Protein AF-A0A024AHI3-F1 (afdb_monomer_lite)

Foldseek 3Di:
DDPAAEAEDQDPVVQVVVVVQPHPYYDHDDPPDDLVVLLVVLCVSVVHQDLEAEDAAQDLSSQQSRLSSHAQVGEYEYEHNHDPDHDHPVVSCVVSVYHYHYDDDDDPCPVVVVVCVVVVVGDPDD

Organism: NCBI:txid1456968

Secondary structure (DSSP, 8-state):
--S--EEEES-HHHHHHHHHTT-SEEEE--TT--HHHHHHHHHHHHTS--SEEEE-S--HHHHHHHHHHSPTT-EEEE-SPPPS-----HHHHHHTT-EEEE--S-SS-HHHHHHHHHTTSS----

InterPro domains:
  IPR013149 Alcohol dehydrogenase-like, C-terminal [PF00107] (1-118)
  IPR036291 NAD(P)-binding domain superfamily [SSF51735] (1-118)

Radius of gyration: 15.26 Å; chains: 1; bounding box: 34×37×42 Å

Structure (mmCIF, N/CA/C/O backbone):
data_AF-A0A024AHI3-F1
#
_entry.id   AF-A0A024AHI3-F1
#
loop_
_atom_site.group_PDB
_atom_site.id
_atom_site.type_symbol
_atom_site.label_atom_id
_atom_site.label_alt_id
_atom_site.label_comp_id
_atom_site.label_asym_id
_atom_site.label_entity_id
_atom_site.label_seq_id
_atom_site.pdbx_PDB_ins_code
_atom_site.Cartn_x
_atom_site.Cartn_y
_atom_site.Cartn_z
_atom_site.occupancy
_atom_site.B_iso_or_equiv
_atom_site.auth_seq_id
_atom_site.auth_comp_id
_atom_site.auth_asym_id
_atom_site.auth_atom_id
_atom_site.pdbx_PDB_model_num
ATOM 1 N N . GLY A 1 1 ? -7.055 -13.893 -5.673 1.00 77.00 1 GLY A N 1
ATOM 2 C CA . GLY A 1 1 ? -6.937 -12.459 -6.006 1.00 77.00 1 GLY A CA 1
ATOM 3 C C . GLY A 1 1 ? -7.369 -11.630 -4.815 1.00 77.00 1 GLY A C 1
ATOM 4 O O . GLY A 1 1 ? -7.820 -12.214 -3.836 1.00 77.00 1 GLY A O 1
ATOM 5 N N . ALA A 1 2 ? -7.218 -10.309 -4.879 1.00 89.88 2 ALA A N 1
ATOM 6 C CA . ALA A 1 2 ? -7.774 -9.399 -3.876 1.00 89.88 2 ALA A CA 1
ATOM 7 C C . ALA A 1 2 ? -9.294 -9.244 -4.070 1.00 89.88 2 ALA A C 1
ATOM 9 O O . ALA A 1 2 ? -9.780 -9.384 -5.190 1.00 89.88 2 ALA A O 1
ATOM 10 N N . SER A 1 3 ? -10.032 -8.980 -2.989 1.00 94.50 3 SER A N 1
ATOM 11 C CA . SER A 1 3 ? -11.481 -8.721 -3.035 1.00 94.50 3 SER A CA 1
ATOM 12 C C . SER A 1 3 ? -11.824 -7.263 -3.343 1.00 94.50 3 SER A C 1
ATOM 14 O O . SER A 1 3 ? -12.872 -7.008 -3.925 1.00 94.50 3 SER A O 1
ATOM 16 N N . LYS A 1 4 ? -10.964 -6.323 -2.931 1.00 96.88 4 LYS A N 1
ATOM 17 C CA . LYS A 1 4 ? -11.042 -4.891 -3.234 1.00 96.88 4 LYS A CA 1
ATOM 18 C C . LYS A 1 4 ? -9.640 -4.321 -3.420 1.00 96.88 4 LYS A C 1
ATOM 20 O O . LYS A 1 4 ? -8.725 -4.693 -2.684 1.00 96.88 4 LYS A O 1
ATOM 25 N N . ILE A 1 5 ? -9.486 -3.392 -4.355 1.00 98.12 5 ILE A N 1
ATOM 26 C CA . ILE A 1 5 ? -8.225 -2.731 -4.689 1.00 98.12 5 ILE A CA 1
ATOM 27 C C . ILE A 1 5 ? -8.441 -1.217 -4.686 1.00 98.12 5 ILE A C 1
ATOM 29 O O . ILE A 1 5 ? -9.318 -0.700 -5.375 1.00 98.12 5 ILE A O 1
ATOM 33 N N . VAL A 1 6 ? -7.600 -0.499 -3.940 1.00 98.44 6 VAL A N 1
ATOM 34 C CA . VAL A 1 6 ? -7.488 0.962 -4.019 1.00 98.44 6 VAL A CA 1
ATOM 35 C C . VAL A 1 6 ? -6.100 1.334 -4.524 1.00 98.44 6 VAL A C 1
ATOM 37 O O . VAL A 1 6 ? -5.102 0.827 -4.015 1.00 98.44 6 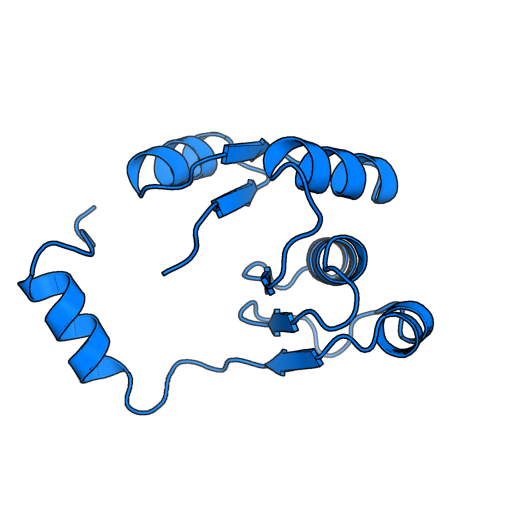VAL A O 1
ATOM 40 N N . ILE A 1 7 ? -6.033 2.214 -5.523 1.00 98.38 7 ILE A N 1
ATOM 41 C CA . ILE A 1 7 ? -4.770 2.739 -6.057 1.00 98.38 7 ILE A CA 1
ATOM 42 C C . ILE A 1 7 ? -4.644 4.221 -5.722 1.00 98.38 7 ILE A C 1
ATOM 44 O O . ILE A 1 7 ? -5.557 5.008 -5.980 1.00 98.38 7 ILE A O 1
ATOM 48 N N . THR A 1 8 ? -3.496 4.598 -5.165 1.00 98.06 8 THR A N 1
ATOM 49 C CA . THR A 1 8 ? -3.131 5.989 -4.884 1.00 98.06 8 THR A CA 1
ATOM 50 C C . THR A 1 8 ? -2.054 6.462 -5.850 1.00 98.06 8 THR A C 1
ATOM 52 O O . THR A 1 8 ? -1.056 5.766 -6.026 1.00 98.06 8 THR A O 1
ATOM 55 N N . ASP A 1 9 ? -2.205 7.649 -6.427 1.00 98.00 9 ASP A N 1
ATOM 56 C CA . ASP A 1 9 ? -1.182 8.286 -7.267 1.00 98.00 9 ASP A CA 1
ATOM 57 C C . ASP A 1 9 ? -1.368 9.813 -7.220 1.00 98.00 9 ASP A C 1
ATOM 59 O O . ASP A 1 9 ? -2.445 10.314 -6.891 1.00 98.00 9 ASP A O 1
ATOM 63 N N . LEU A 1 10 ? -0.314 10.559 -7.541 1.00 97.06 10 LEU A N 1
ATOM 64 C CA . LEU A 1 10 ? -0.367 12.015 -7.688 1.00 97.06 10 LEU A CA 1
ATOM 65 C C . LEU A 1 10 ? -1.075 12.419 -8.991 1.00 97.06 10 LEU A C 1
ATOM 67 O O . LEU A 1 10 ? -1.661 13.500 -9.091 1.00 97.06 10 LEU A O 1
ATOM 71 N N . VAL A 1 11 ? -0.976 11.566 -10.014 1.00 97.25 11 VAL A N 1
ATOM 72 C CA . VAL A 1 11 ? -1.294 11.906 -11.397 1.00 97.25 11 VAL A CA 1
ATOM 73 C C . VAL A 1 11 ? -2.608 11.265 -11.841 1.00 97.25 11 VAL A C 1
ATOM 75 O O . VAL A 1 11 ? -2.708 10.050 -11.995 1.00 97.25 11 VAL A O 1
ATOM 78 N N . ASP A 1 12 ? -3.594 12.106 -12.145 1.00 96.56 12 ASP A N 1
ATOM 79 C CA . ASP A 1 12 ? -4.967 11.690 -12.456 1.00 96.56 12 ASP A CA 1
ATOM 80 C C . ASP A 1 12 ? -5.073 10.692 -13.626 1.00 96.56 12 ASP A C 1
ATOM 82 O O . ASP A 1 12 ? -5.712 9.648 -13.508 1.00 96.56 12 ASP A O 1
ATOM 86 N N . HIS A 1 13 ? -4.344 10.913 -14.728 1.00 97.00 13 HIS A N 1
ATOM 87 C CA . HIS A 1 13 ? -4.403 9.993 -15.874 1.00 97.00 13 HIS A CA 1
ATOM 88 C C . HIS A 1 13 ? -3.919 8.567 -15.541 1.00 97.00 13 HIS A C 1
AT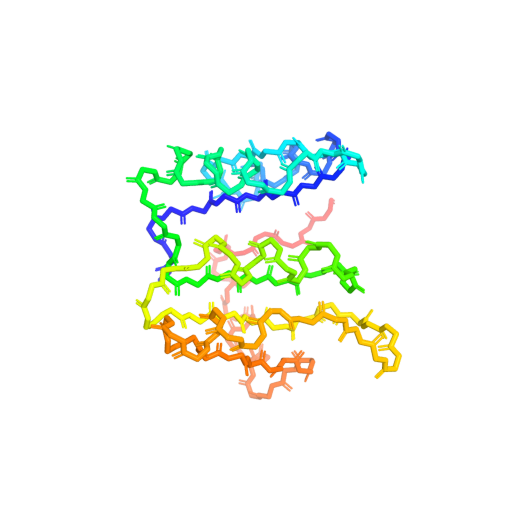OM 90 O O . HIS A 1 13 ? -4.338 7.610 -16.194 1.00 97.00 13 HIS A O 1
ATOM 96 N N . ARG A 1 14 ? -3.043 8.405 -14.536 1.00 97.00 14 ARG A N 1
ATOM 97 C CA . ARG A 1 14 ? -2.595 7.083 -14.070 1.00 97.00 14 ARG A CA 1
ATOM 98 C C . ARG A 1 14 ? -3.681 6.386 -13.262 1.00 97.00 14 ARG A C 1
ATOM 100 O O . ARG A 1 14 ? -3.830 5.174 -13.377 1.00 97.00 14 ARG A O 1
ATOM 107 N N . LEU A 1 15 ? -4.471 7.143 -12.505 1.00 98.06 15 LEU A N 1
ATOM 108 C CA . LEU A 1 15 ? -5.626 6.624 -11.773 1.00 98.06 15 LEU A CA 1
ATOM 109 C C . LEU A 1 15 ? -6.736 6.194 -12.731 1.00 98.06 15 LEU A C 1
ATOM 111 O O . LEU A 1 15 ? -7.297 5.111 -12.582 1.00 98.06 15 LEU A O 1
ATOM 115 N N . GLU A 1 16 ? -6.990 6.970 -13.780 1.00 97.44 16 GLU A N 1
ATOM 116 C CA . GLU A 1 16 ? -7.942 6.568 -14.818 1.00 97.44 16 GLU A CA 1
ATOM 117 C C . GLU A 1 16 ? -7.490 5.298 -15.554 1.00 97.44 16 GLU A C 1
ATOM 119 O O . GLU A 1 16 ? -8.309 4.430 -15.863 1.00 97.44 16 GLU A O 1
ATOM 124 N N . MET A 1 17 ? -6.182 5.121 -15.767 1.00 95.75 17 MET A N 1
ATOM 125 C CA . MET A 1 17 ? -5.643 3.846 -16.248 1.00 95.75 17 MET A CA 1
ATOM 126 C C . MET A 1 17 ? -5.824 2.719 -15.221 1.00 95.75 17 MET A C 1
ATOM 128 O O . MET A 1 17 ? -6.236 1.622 -15.590 1.00 95.75 17 MET A O 1
ATOM 132 N N . ALA A 1 18 ? -5.580 2.974 -13.934 1.00 96.88 18 ALA A N 1
ATOM 133 C CA . ALA A 1 18 ? -5.760 1.983 -12.875 1.00 96.88 18 ALA A CA 1
ATOM 134 C C . ALA A 1 18 ? -7.204 1.457 -12.806 1.00 96.88 18 ALA A C 1
ATOM 136 O O . ALA A 1 18 ? -7.403 0.246 -12.714 1.00 96.88 18 ALA A O 1
ATOM 137 N N . LYS A 1 19 ? -8.212 2.332 -12.943 1.00 96.38 19 LYS A N 1
ATOM 138 C CA . LYS A 1 19 ? -9.623 1.916 -13.056 1.00 96.38 19 LYS A CA 1
ATOM 139 C C . LYS A 1 19 ? -9.857 1.005 -14.257 1.00 96.38 19 LYS A C 1
ATOM 141 O O . LYS A 1 19 ? -10.478 -0.043 -14.118 1.00 96.38 19 LYS A O 1
ATOM 146 N N . LYS A 1 20 ? -9.330 1.369 -15.433 1.00 95.00 20 LYS A N 1
ATOM 147 C CA . LYS A 1 20 ? -9.444 0.543 -16.652 1.00 95.00 20 LYS A CA 1
ATOM 148 C C . LYS A 1 20 ? -8.789 -0.832 -16.494 1.00 95.00 20 LYS A C 1
ATOM 150 O O . LYS A 1 20 ? -9.240 -1.787 -17.118 1.00 95.00 20 LYS A O 1
ATOM 155 N N . LEU A 1 21 ? -7.750 -0.927 -15.665 1.00 94.38 21 LEU A N 1
ATOM 156 C CA . LEU A 1 21 ? -7.045 -2.167 -15.338 1.00 94.38 21 LEU A CA 1
ATOM 157 C C . LEU A 1 21 ? -7.688 -2.970 -14.193 1.00 94.38 21 LEU A C 1
ATOM 159 O O . LEU A 1 21 ? -7.187 -4.043 -13.864 1.00 94.38 21 LEU A O 1
ATOM 163 N N . GLY A 1 22 ? -8.791 -2.490 -13.609 1.00 94.44 22 GLY A N 1
ATOM 164 C CA . GLY A 1 22 ? -9.569 -3.232 -12.614 1.00 94.44 22 GLY A CA 1
ATOM 165 C C . GLY A 1 22 ? -9.354 -2.816 -11.159 1.00 94.44 22 GLY A C 1
ATOM 166 O O . GLY A 1 22 ? -9.705 -3.582 -10.267 1.00 94.44 22 GLY A O 1
ATOM 167 N N . ALA A 1 23 ? -8.795 -1.633 -10.887 1.00 97.19 23 ALA A N 1
ATOM 168 C CA . ALA A 1 23 ? -8.872 -1.060 -9.544 1.00 97.19 23 ALA A CA 1
ATOM 169 C C . ALA A 1 23 ? -10.327 -0.687 -9.208 1.00 97.19 23 ALA A C 1
ATOM 171 O O . ALA A 1 23 ? -10.962 0.046 -9.969 1.00 97.19 23 ALA A O 1
ATOM 172 N N . ASP A 1 24 ? -10.838 -1.142 -8.062 1.00 98.12 24 ASP A N 1
ATOM 173 C CA . ASP A 1 24 ? -12.193 -0.806 -7.599 1.00 98.12 24 ASP A CA 1
ATOM 174 C C . ASP A 1 24 ? -12.307 0.672 -7.211 1.00 98.12 24 ASP A C 1
ATOM 176 O O . ASP A 1 24 ? -13.324 1.324 -7.451 1.00 98.12 24 ASP A O 1
ATOM 180 N N . PHE A 1 25 ? -11.238 1.212 -6.620 1.00 98.19 25 PHE A N 1
ATOM 181 C CA . PHE A 1 25 ? -11.171 2.588 -6.155 1.00 98.19 25 PHE A CA 1
ATOM 182 C C . PHE A 1 25 ? -9.852 3.236 -6.551 1.00 98.19 25 PHE A C 1
ATOM 184 O O . PHE A 1 25 ? -8.795 2.603 -6.605 1.00 98.19 25 PHE A O 1
ATOM 191 N N . THR A 1 26 ? -9.898 4.546 -6.755 1.00 98.25 26 THR A N 1
ATOM 192 C CA . THR A 1 26 ? -8.701 5.363 -6.918 1.00 98.25 26 THR A CA 1
ATOM 193 C C . THR A 1 26 ? -8.768 6.567 -6.007 1.00 98.25 26 THR A C 1
ATOM 195 O O . THR A 1 26 ? -9.838 7.132 -5.784 1.00 98.25 26 THR A O 1
ATOM 198 N N . LEU A 1 27 ? -7.613 6.969 -5.493 1.00 97.81 27 LEU A N 1
ATOM 199 C CA . LEU A 1 27 ? -7.483 8.127 -4.630 1.00 97.81 27 LEU A CA 1
ATOM 200 C C . LEU A 1 27 ? -6.321 8.983 -5.123 1.00 97.81 27 LEU A C 1
ATOM 202 O O . LEU A 1 27 ? -5.164 8.575 -5.045 1.00 97.81 27 LEU A O 1
ATOM 206 N N . GLN A 1 28 ? -6.632 10.178 -5.617 1.00 97.19 28 GLN A N 1
ATOM 207 C CA . GLN A 1 28 ? -5.592 11.152 -5.908 1.00 97.19 28 GLN A CA 1
ATOM 208 C C . GLN A 1 28 ? -5.027 11.692 -4.598 1.00 97.19 28 GLN A C 1
ATOM 210 O O . GLN A 1 28 ? -5.782 12.088 -3.706 1.00 97.19 28 GLN A O 1
ATOM 215 N N . VAL A 1 29 ? -3.702 11.683 -4.493 1.00 96.44 29 VAL A N 1
ATOM 216 C CA . VAL A 1 29 ? -2.969 12.210 -3.339 1.00 96.44 29 VAL A CA 1
ATOM 217 C C . VAL A 1 29 ? -2.122 13.408 -3.762 1.00 96.44 29 VAL A C 1
ATOM 219 O O . VAL A 1 29 ? -1.837 13.600 -4.943 1.00 96.44 29 VAL A O 1
ATOM 222 N N . GLY A 1 30 ? -1.733 14.238 -2.802 1.00 95.25 30 GLY A N 1
ATOM 223 C CA . GLY A 1 30 ? -0.857 15.390 -2.982 1.00 95.25 30 GLY A CA 1
ATOM 224 C C . GLY A 1 30 ? 0.419 15.280 -2.150 1.00 95.25 30 GLY A C 1
ATOM 225 O O . GLY A 1 30 ? 0.463 14.601 -1.128 1.00 95.25 30 GLY A O 1
ATOM 226 N N . LEU A 1 31 ? 1.469 16.000 -2.557 1.00 92.75 31 LEU A N 1
ATOM 227 C CA . LEU A 1 31 ? 2.763 16.008 -1.852 1.00 92.75 31 LE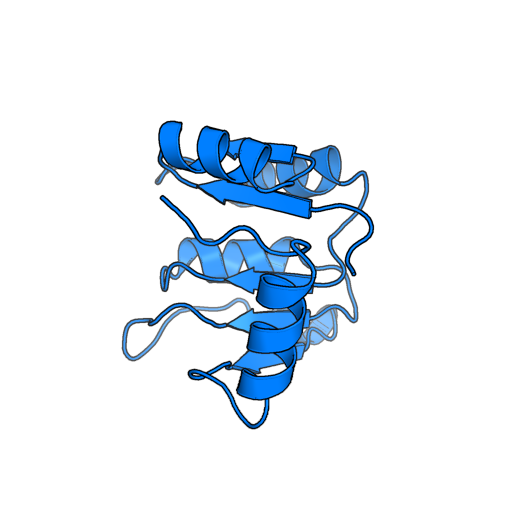U A CA 1
ATOM 228 C C . LEU A 1 31 ? 2.685 16.573 -0.424 1.00 92.75 31 LEU A C 1
ATOM 230 O O . LEU A 1 31 ? 3.524 16.244 0.406 1.00 92.75 31 LEU A O 1
ATOM 234 N N . ASN A 1 32 ? 1.686 17.418 -0.157 1.00 94.06 32 ASN A N 1
ATOM 235 C CA . ASN A 1 32 ? 1.478 18.088 1.128 1.00 94.06 32 ASN A CA 1
ATOM 236 C C . ASN A 1 32 ? 0.209 17.603 1.842 1.00 94.06 32 ASN A C 1
ATOM 238 O O . ASN A 1 32 ? -0.253 18.255 2.778 1.00 94.06 32 ASN A O 1
ATOM 242 N N . ASP A 1 33 ? -0.390 16.505 1.376 1.00 94.75 33 ASP A N 1
ATOM 243 C CA . ASP A 1 33 ? -1.565 15.950 2.036 1.00 94.75 33 ASP A CA 1
ATOM 244 C C . ASP A 1 33 ? -1.207 15.457 3.439 1.00 94.75 33 ASP A C 1
ATOM 246 O O . ASP A 1 33 ? -0.133 14.905 3.691 1.00 94.75 33 ASP A O 1
ATOM 250 N N . ASN A 1 34 ? -2.141 15.644 4.367 1.00 97.06 34 ASN A N 1
ATOM 251 C CA . ASN A 1 34 ? -1.982 15.139 5.717 1.00 97.06 34 ASN A CA 1
ATOM 252 C C . ASN A 1 34 ? -2.058 13.601 5.725 1.00 97.06 34 ASN A C 1
ATOM 254 O O . ASN A 1 34 ? -3.034 13.009 5.264 1.00 97.06 34 ASN A O 1
ATOM 258 N N . GLU A 1 35 ? -1.032 12.969 6.294 1.00 95.81 35 GLU A N 1
ATOM 259 C CA . GLU A 1 35 ? -0.872 11.513 6.351 1.00 95.81 35 GLU A CA 1
ATOM 260 C C . GLU A 1 35 ? -2.059 10.807 7.033 1.00 95.81 35 GLU A C 1
ATOM 262 O O . GLU A 1 35 ? -2.538 9.792 6.533 1.00 95.81 35 GLU A O 1
ATOM 267 N N . GLU A 1 36 ? -2.580 11.345 8.139 1.00 96.88 36 GLU A N 1
ATOM 268 C CA . GLU A 1 36 ? -3.690 10.731 8.882 1.00 96.88 36 GLU A CA 1
ATOM 269 C C . GLU A 1 36 ? -5.011 10.813 8.110 1.00 96.88 36 GLU A C 1
ATOM 271 O O . GLU A 1 36 ? -5.799 9.865 8.110 1.00 96.88 36 GLU A O 1
ATOM 276 N N . GLU A 1 37 ? -5.244 11.919 7.404 1.00 97.88 37 GLU A N 1
ATOM 277 C CA . GLU A 1 37 ? -6.416 12.065 6.539 1.00 97.88 37 GLU A CA 1
ATOM 278 C C . GLU A 1 37 ? -6.346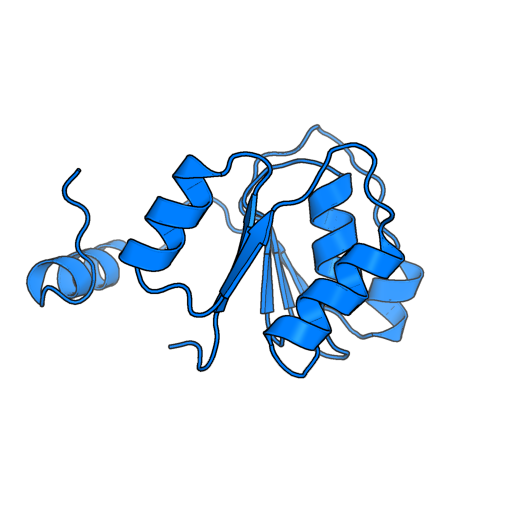 11.139 5.321 1.00 97.88 37 GLU A C 1
ATOM 280 O O . GLU A 1 37 ? -7.362 10.563 4.925 1.00 97.88 37 GLU A O 1
ATOM 285 N N . LEU A 1 38 ? -5.156 10.926 4.749 1.00 98.06 38 LEU A N 1
ATOM 286 C CA . LEU A 1 38 ? -4.971 9.939 3.683 1.00 98.06 38 LEU A CA 1
ATOM 287 C C . LEU A 1 38 ? -5.272 8.516 4.162 1.00 98.06 38 LEU A C 1
ATOM 289 O O . LEU A 1 38 ? -5.984 7.792 3.467 1.00 98.06 38 LEU A O 1
ATOM 293 N N . VAL A 1 39 ? -4.813 8.135 5.359 1.00 98.31 39 VAL A N 1
ATOM 294 C CA . VAL A 1 39 ? -5.134 6.828 5.963 1.00 98.31 39 VAL A CA 1
ATOM 295 C C . VAL A 1 39 ? -6.650 6.642 6.077 1.00 98.31 39 VAL A C 1
ATOM 297 O O . VAL A 1 39 ? -7.184 5.625 5.631 1.00 98.31 39 VAL A O 1
ATOM 300 N N . LYS A 1 40 ? -7.371 7.648 6.591 1.00 98.44 40 LYS A N 1
ATOM 301 C CA . LYS A 1 40 ? -8.841 7.604 6.695 1.00 98.44 40 LYS A CA 1
ATOM 302 C C . LYS A 1 40 ? -9.511 7.462 5.330 1.00 98.44 40 LYS A C 1
ATOM 304 O O . LYS A 1 40 ? -10.462 6.695 5.199 1.00 98.44 40 LYS A O 1
ATOM 309 N N . LYS A 1 41 ? -9.024 8.171 4.305 1.00 98.31 41 LYS A N 1
ATOM 310 C CA . LYS A 1 41 ? -9.548 8.065 2.933 1.00 98.31 41 LYS A CA 1
ATOM 311 C C . LYS A 1 41 ? -9.333 6.667 2.349 1.00 98.31 41 LYS A C 1
ATOM 313 O O . LYS A 1 41 ? -10.266 6.117 1.770 1.00 98.31 41 LYS A O 1
ATOM 318 N N . VAL A 1 42 ? -8.152 6.074 2.545 1.00 98.44 42 VAL A N 1
ATOM 319 C CA . VAL A 1 42 ? -7.850 4.692 2.129 1.00 98.44 42 VAL A CA 1
ATOM 320 C C . VAL A 1 42 ? -8.791 3.702 2.820 1.00 98.44 42 VAL A C 1
ATOM 322 O O . VAL A 1 42 ? -9.412 2.874 2.153 1.00 98.44 42 VAL A O 1
ATOM 325 N N . HIS A 1 43 ? -8.955 3.816 4.141 1.00 98.44 43 HIS A N 1
ATOM 326 C CA . HIS A 1 43 ? -9.851 2.946 4.910 1.00 98.44 43 HIS A CA 1
ATOM 327 C C . HIS A 1 43 ? -11.310 3.106 4.497 1.00 98.44 43 HIS A C 1
ATOM 329 O O . HIS A 1 43 ? -12.014 2.112 4.359 1.00 98.44 43 HIS A O 1
ATOM 335 N N . SER A 1 44 ? -11.757 4.339 4.262 1.00 98.19 44 SER A N 1
ATOM 336 C CA . SER A 1 44 ? -13.117 4.635 3.808 1.00 98.19 44 SER A CA 1
ATOM 337 C C . SER A 1 44 ? -13.399 4.023 2.433 1.00 98.19 44 SER A C 1
ATOM 339 O O . SER A 1 44 ? -14.420 3.363 2.257 1.00 98.19 44 SER A O 1
ATOM 341 N N . ALA A 1 45 ? -12.462 4.150 1.484 1.00 97.25 45 ALA A N 1
ATOM 342 C CA . ALA A 1 45 ? -12.597 3.565 0.150 1.00 97.25 45 ALA A CA 1
ATOM 343 C C . ALA A 1 45 ? -12.718 2.031 0.200 1.00 97.25 45 ALA A C 1
ATOM 345 O O . ALA A 1 45 ? -13.582 1.444 -0.448 1.00 97.25 45 ALA A O 1
ATOM 346 N N . LEU A 1 46 ? -11.893 1.367 1.014 1.00 97.31 46 LEU A N 1
ATOM 347 C CA . LEU A 1 46 ? -11.949 -0.090 1.169 1.00 97.31 46 LEU A CA 1
ATOM 348 C C . LEU A 1 46 ? -13.104 -0.556 2.078 1.00 97.31 46 LEU A C 1
ATOM 350 O O . LEU A 1 46 ? -13.565 -1.698 1.966 1.00 97.31 46 LEU A O 1
ATOM 354 N N . GLY A 1 47 ? -13.604 0.323 2.949 1.00 97.62 47 GLY A N 1
ATOM 355 C CA . GLY A 1 47 ? -14.511 0.017 4.060 1.00 97.62 47 GLY A CA 1
ATOM 356 C C . GLY A 1 47 ? -13.815 -0.614 5.274 1.00 97.62 47 GLY A C 1
ATOM 357 O O . GLY A 1 47 ? -14.483 -0.991 6.232 1.00 97.62 47 GLY A O 1
ATOM 358 N N . GLN A 1 48 ? -12.489 -0.761 5.224 1.00 97.06 48 GLN A N 1
ATOM 359 C CA . GLN A 1 48 ? -11.643 -1.352 6.260 1.00 97.06 48 GLN A CA 1
ATOM 360 C C . GLN A 1 48 ? -10.169 -0.999 6.014 1.00 97.06 48 GLN A C 1
ATOM 362 O O . GLN A 1 48 ? -9.803 -0.520 4.940 1.00 97.06 48 GLN A O 1
ATOM 367 N N . ALA A 1 49 ? -9.304 -1.293 6.982 1.00 98.25 49 ALA A N 1
ATOM 368 C CA . ALA A 1 49 ? -7.863 -1.246 6.760 1.00 98.25 49 ALA A CA 1
ATOM 369 C C . ALA A 1 49 ? -7.409 -2.379 5.807 1.00 98.25 49 ALA A C 1
ATOM 371 O O . ALA A 1 49 ? -7.882 -3.511 5.956 1.00 98.25 49 ALA A O 1
ATOM 372 N N . PRO A 1 50 ? -6.514 -2.111 4.834 1.00 98.38 50 PRO A N 1
ATOM 373 C CA . PRO A 1 50 ? -5.994 -3.124 3.921 1.00 98.38 50 PRO A CA 1
ATOM 374 C C . PRO A 1 50 ? -5.218 -4.228 4.646 1.00 98.38 50 PRO A C 1
ATOM 376 O O . PRO A 1 50 ? -4.428 -3.962 5.554 1.00 98.38 50 PRO A O 1
ATOM 379 N N . ASP A 1 51 ? -5.408 -5.466 4.184 1.00 98.44 51 ASP A N 1
ATOM 380 C CA . ASP A 1 51 ? -4.624 -6.633 4.605 1.00 98.44 51 ASP A CA 1
ATOM 381 C C . ASP A 1 51 ? -3.188 -6.599 4.054 1.00 98.44 51 ASP A C 1
ATOM 383 O O . ASP A 1 51 ? -2.259 -7.092 4.695 1.00 98.44 51 ASP A O 1
ATOM 387 N N . LEU A 1 52 ? -3.025 -6.015 2.863 1.00 98.44 52 LEU A N 1
ATOM 388 C CA . LEU A 1 52 ? -1.767 -5.865 2.141 1.00 98.44 52 LEU A CA 1
ATOM 389 C C . LEU A 1 52 ? -1.706 -4.470 1.516 1.00 98.44 52 LEU A C 1
ATOM 391 O O . LEU A 1 52 ? -2.591 -4.106 0.742 1.00 98.44 52 LEU A O 1
ATOM 395 N N . SER A 1 53 ? -0.634 -3.733 1.793 1.00 98.56 53 SER A N 1
ATOM 396 C CA . SER A 1 53 ? -0.282 -2.513 1.060 1.00 98.56 53 SER A CA 1
ATOM 397 C C . SER A 1 53 ? 0.973 -2.756 0.228 1.00 98.56 53 SER A C 1
ATOM 399 O O . SER A 1 53 ? 1.918 -3.377 0.710 1.00 98.56 53 SER A O 1
ATOM 401 N N . ILE A 1 54 ? 0.999 -2.273 -1.015 1.00 98.50 54 ILE A N 1
ATOM 402 C CA . ILE A 1 54 ? 2.147 -2.426 -1.918 1.00 98.50 54 ILE A CA 1
ATOM 403 C C . ILE A 1 54 ? 2.674 -1.037 -2.265 1.00 98.50 54 ILE A C 1
ATOM 405 O O . ILE A 1 54 ? 1.982 -0.262 -2.924 1.00 98.50 54 ILE A O 1
ATOM 409 N N . ASP A 1 55 ? 3.893 -0.723 -1.830 1.00 97.69 55 ASP A N 1
ATOM 410 C CA . ASP A 1 55 ? 4.568 0.500 -2.246 1.00 97.69 55 ASP A CA 1
ATOM 411 C C . ASP A 1 55 ? 5.335 0.283 -3.548 1.00 97.69 55 ASP A C 1
ATOM 413 O O . ASP A 1 55 ? 6.274 -0.515 -3.614 1.00 97.69 55 ASP A O 1
ATOM 417 N N . CYS A 1 56 ? 4.954 1.045 -4.569 1.00 97.12 56 CYS A N 1
ATOM 418 C CA . CYS A 1 56 ? 5.550 0.996 -5.899 1.00 97.12 56 CYS A CA 1
ATOM 419 C C . CYS A 1 56 ? 6.276 2.296 -6.282 1.00 97.12 56 CYS A C 1
ATOM 421 O O . CYS A 1 56 ? 6.618 2.460 -7.452 1.00 97.12 56 CYS A O 1
ATOM 423 N N . THR A 1 57 ? 6.475 3.239 -5.351 1.00 94.69 57 THR A N 1
ATOM 424 C CA . THR A 1 57 ? 6.977 4.584 -5.690 1.00 94.69 57 THR A CA 1
ATOM 425 C C . THR A 1 57 ? 8.424 4.804 -5.267 1.00 94.69 57 THR A C 1
ATOM 427 O O . THR A 1 57 ? 9.160 5.481 -5.982 1.00 94.69 57 THR A O 1
ATOM 430 N N . GLY A 1 58 ? 8.844 4.225 -4.135 1.00 92.75 58 GLY A N 1
ATOM 431 C CA . GLY A 1 58 ? 10.163 4.496 -3.560 1.00 92.75 58 GLY A CA 1
ATOM 432 C C . GLY A 1 58 ? 10.256 5.807 -2.766 1.00 92.75 58 GLY A C 1
ATOM 433 O O . GLY A 1 58 ? 11.357 6.245 -2.428 1.00 92.75 58 GLY A O 1
ATOM 434 N N . ALA A 1 59 ? 9.127 6.454 -2.455 1.00 95.06 59 ALA A N 1
ATOM 435 C CA . ALA A 1 59 ? 9.079 7.655 -1.625 1.00 95.06 59 ALA A CA 1
ATOM 436 C C . ALA A 1 59 ? 8.831 7.323 -0.143 1.00 95.06 59 ALA A C 1
ATOM 438 O O . ALA A 1 59 ? 7.992 6.491 0.203 1.00 95.06 59 ALA A O 1
ATOM 439 N N . GLU A 1 60 ? 9.519 8.021 0.766 1.00 96.19 60 GLU A N 1
ATOM 440 C CA . GLU A 1 60 ? 9.331 7.836 2.215 1.00 96.19 60 GLU A CA 1
ATOM 441 C C . GLU A 1 60 ? 7.870 8.067 2.641 1.00 96.19 60 GLU A C 1
ATOM 443 O O . GLU A 1 60 ? 7.324 7.292 3.424 1.00 96.19 60 GLU A O 1
ATOM 448 N N . SER A 1 61 ? 7.208 9.089 2.090 1.00 95.62 61 SER A N 1
ATOM 449 C CA . SER A 1 61 ? 5.814 9.414 2.412 1.00 95.62 61 SER A CA 1
ATOM 450 C C . SER A 1 61 ? 4.847 8.279 2.069 1.00 95.62 61 SER A C 1
ATOM 452 O O . SER A 1 61 ? 3.943 7.989 2.852 1.00 95.62 61 SER A O 1
ATOM 454 N N . THR A 1 62 ? 5.046 7.594 0.942 1.00 96.31 62 THR A N 1
ATOM 455 C CA . THR A 1 62 ? 4.169 6.492 0.528 1.00 96.31 62 THR A CA 1
ATOM 456 C C . THR A 1 62 ? 4.454 5.219 1.319 1.00 96.31 62 THR A C 1
ATOM 458 O O . THR A 1 62 ? 3.512 4.530 1.706 1.00 96.31 62 THR A O 1
ATOM 461 N N . ALA A 1 63 ? 5.714 4.969 1.690 1.00 96.56 63 ALA A N 1
ATOM 462 C CA . ALA A 1 63 ? 6.069 3.871 2.590 1.00 96.56 63 ALA A CA 1
ATOM 463 C C . ALA A 1 63 ? 5.415 4.028 3.968 1.00 96.56 63 ALA A C 1
ATOM 465 O O . ALA A 1 63 ? 4.850 3.084 4.524 1.00 96.56 63 ALA A O 1
ATOM 466 N N . ARG A 1 64 ? 5.454 5.247 4.515 1.00 97.44 64 ARG A N 1
ATOM 467 C CA . ARG A 1 64 ? 4.801 5.567 5.784 1.00 97.44 64 ARG A CA 1
ATOM 468 C C . ARG A 1 64 ? 3.285 5.441 5.681 1.00 97.44 64 ARG A C 1
ATOM 470 O O . ARG A 1 64 ? 2.680 4.814 6.548 1.00 97.44 64 ARG A O 1
ATOM 477 N N . LEU A 1 65 ? 2.680 5.961 4.610 1.00 97.81 65 LEU A N 1
ATOM 478 C CA . LEU A 1 65 ? 1.248 5.806 4.352 1.00 97.81 65 LEU A CA 1
ATOM 479 C C . LEU A 1 65 ? 0.847 4.327 4.263 1.00 97.81 65 LEU A C 1
ATOM 481 O O . LEU A 1 65 ? -0.168 3.946 4.846 1.00 97.81 65 LEU A O 1
ATOM 485 N N . ALA A 1 66 ? 1.647 3.489 3.597 1.00 98.19 66 ALA A N 1
ATOM 486 C CA . ALA A 1 66 ? 1.416 2.050 3.504 1.00 98.19 66 ALA A CA 1
ATOM 487 C C . ALA A 1 66 ? 1.438 1.385 4.889 1.00 98.19 66 ALA A C 1
ATOM 489 O O . ALA A 1 66 ? 0.504 0.662 5.234 1.00 98.19 66 ALA A O 1
ATOM 490 N N . VAL A 1 67 ? 2.443 1.678 5.720 1.00 98.38 67 VAL A N 1
ATOM 491 C CA . VAL A 1 67 ? 2.523 1.169 7.102 1.00 98.38 67 VAL A CA 1
ATOM 492 C C . VAL A 1 67 ? 1.317 1.606 7.929 1.00 98.38 67 VAL A C 1
ATOM 494 O O . VAL A 1 67 ? 0.668 0.777 8.563 1.00 98.38 67 VAL A O 1
ATOM 497 N N . LYS A 1 68 ? 0.975 2.895 7.894 1.00 98.12 68 LYS A N 1
ATOM 498 C CA . LYS A 1 68 ? -0.119 3.430 8.708 1.00 98.12 68 LYS A CA 1
ATOM 499 C C . LYS A 1 68 ? -1.493 2.944 8.276 1.00 98.12 68 LYS A C 1
ATOM 501 O O . LYS A 1 68 ? -2.361 2.713 9.120 1.00 98.12 68 LYS A O 1
ATOM 506 N N . SER A 1 69 ? -1.684 2.775 6.971 1.00 98.19 69 SER A N 1
ATOM 507 C CA . SER A 1 69 ? -2.939 2.284 6.411 1.00 98.19 69 SER A CA 1
ATOM 508 C C . SER A 1 69 ? -3.124 0.795 6.672 1.00 98.19 69 SER A C 1
ATOM 510 O O . SER A 1 69 ? -4.250 0.364 6.884 1.00 98.19 69 SER A O 1
ATOM 512 N N . THR A 1 70 ? -2.052 0.006 6.699 1.00 98.69 70 THR A N 1
ATOM 513 C CA . THR A 1 70 ? -2.144 -1.449 6.870 1.00 98.69 70 THR A CA 1
ATOM 514 C C . THR A 1 70 ? -2.714 -1.826 8.237 1.00 98.69 70 THR A C 1
ATOM 516 O O . THR A 1 70 ? -2.412 -1.208 9.265 1.00 98.69 70 THR A O 1
ATOM 519 N N . LYS A 1 71 ? -3.587 -2.838 8.237 1.00 98.50 71 LYS A N 1
ATOM 520 C CA . LYS A 1 71 ? -4.199 -3.379 9.455 1.00 98.50 71 LYS A CA 1
ATOM 521 C C . LYS A 1 71 ? -3.158 -4.036 10.375 1.00 98.50 71 LYS A C 1
ATOM 523 O O . LYS A 1 71 ? -2.069 -4.399 9.932 1.00 98.50 71 LYS A O 1
ATOM 528 N N . SER A 1 72 ? -3.535 -4.295 11.626 1.00 98.62 72 SER A N 1
ATOM 529 C CA . SER A 1 72 ? -2.740 -5.163 12.504 1.00 98.62 72 SER A CA 1
ATOM 530 C C . SER A 1 72 ? -2.662 -6.600 11.966 1.00 98.62 72 SER A C 1
ATOM 532 O O . SER A 1 72 ? -3.667 -7.146 11.503 1.00 98.62 72 SER A O 1
ATOM 534 N N . GLY A 1 73 ? -1.471 -7.197 12.002 1.00 98.62 73 GLY A N 1
ATOM 535 C CA . GLY A 1 73 ? -1.131 -8.483 11.392 1.00 98.62 73 GLY A CA 1
ATOM 536 C C . GLY A 1 73 ? -1.100 -8.450 9.860 1.00 98.62 73 GLY A C 1
ATOM 537 O O . GLY A 1 73 ? -1.172 -9.498 9.220 1.00 98.62 73 GLY A O 1
ATOM 538 N N . GLY A 1 74 ? -1.111 -7.258 9.254 1.00 98.69 74 GLY A N 1
ATOM 539 C CA . GLY A 1 74 ? -1.069 -7.081 7.806 1.00 98.69 74 GLY A CA 1
ATOM 540 C C . GLY A 1 74 ? 0.351 -7.077 7.240 1.00 98.69 74 GLY A C 1
ATOM 541 O O . GLY A 1 74 ? 1.345 -7.172 7.958 1.00 98.69 74 GLY A O 1
ATOM 542 N N . VAL A 1 75 ? 0.441 -6.941 5.919 1.00 98.81 75 VAL A N 1
ATOM 543 C CA . VAL A 1 75 ? 1.714 -6.949 5.189 1.00 98.81 75 VAL A CA 1
ATOM 544 C C . VAL A 1 75 ? 1.905 -5.630 4.448 1.00 98.81 75 VAL A C 1
ATOM 546 O O . VAL A 1 75 ? 0.988 -5.127 3.800 1.00 98.81 75 VAL A O 1
ATOM 549 N N . VAL A 1 76 ? 3.123 -5.098 4.477 1.00 98.69 76 VAL A N 1
ATOM 550 C CA . VAL A 1 76 ? 3.568 -4.046 3.562 1.00 98.69 76 VAL A CA 1
ATOM 551 C C . VAL A 1 76 ? 4.632 -4.629 2.641 1.00 98.69 76 VAL A C 1
ATOM 553 O O . VAL A 1 76 ? 5.708 -5.024 3.088 1.00 98.69 76 VAL A O 1
ATOM 556 N N . ALA A 1 77 ? 4.334 -4.688 1.346 1.00 98.31 77 ALA A N 1
ATOM 557 C CA . ALA A 1 77 ? 5.279 -5.093 0.318 1.00 98.31 77 ALA A CA 1
ATOM 558 C C . ALA A 1 77 ? 5.972 -3.864 -0.280 1.00 98.31 77 ALA A C 1
ATOM 560 O O . ALA A 1 77 ? 5.322 -2.921 -0.724 1.00 98.31 77 ALA A O 1
ATOM 561 N N . VAL A 1 78 ? 7.298 -3.898 -0.313 1.00 97.44 78 VAL A N 1
ATOM 562 C CA . VAL A 1 78 ? 8.157 -2.826 -0.810 1.00 97.44 78 VAL A CA 1
ATOM 563 C C . VAL A 1 78 ? 8.695 -3.241 -2.177 1.00 97.44 78 VAL A C 1
ATOM 565 O O . VAL A 1 78 ? 9.523 -4.150 -2.269 1.00 97.44 78 VAL A O 1
ATOM 568 N N . VAL A 1 79 ? 8.188 -2.604 -3.234 1.00 97.81 79 VAL A N 1
ATOM 569 C CA . VAL A 1 79 ? 8.546 -2.867 -4.643 1.00 97.81 79 VAL A CA 1
ATOM 570 C C . VAL A 1 79 ? 9.283 -1.671 -5.256 1.00 97.81 79 VAL A C 1
ATOM 572 O O . VAL A 1 79 ? 10.163 -1.849 -6.099 1.00 97.81 79 VAL A O 1
ATOM 575 N N . GLY A 1 80 ? 8.932 -0.451 -4.836 1.00 95.44 80 GLY A N 1
ATOM 576 C CA . GLY A 1 80 ? 9.605 0.779 -5.244 1.00 95.44 80 GLY A CA 1
ATOM 577 C C . GLY A 1 80 ? 11.080 0.812 -4.832 1.00 95.44 80 GLY A C 1
ATOM 578 O O . GLY A 1 80 ? 11.482 0.207 -3.838 1.00 95.44 80 GLY A O 1
ATOM 579 N N . MET A 1 81 ? 11.897 1.536 -5.598 1.00 95.69 81 MET A N 1
ATOM 580 C CA . MET A 1 81 ? 13.315 1.722 -5.290 1.00 95.69 81 MET A CA 1
ATOM 581 C C . MET A 1 81 ? 13.509 3.006 -4.484 1.00 95.69 81 MET A C 1
ATOM 583 O O . MET A 1 81 ? 13.248 4.095 -4.988 1.00 95.69 81 MET A O 1
ATOM 587 N N . TYR A 1 82 ? 13.975 2.868 -3.248 1.00 93.44 82 TYR A N 1
ATOM 588 C CA . TYR A 1 82 ? 14.181 3.980 -2.322 1.00 93.44 82 TYR A CA 1
ATOM 589 C C . TYR A 1 82 ? 15.600 4.543 -2.408 1.00 93.44 82 TYR A C 1
ATOM 591 O O . TYR A 1 82 ? 16.506 3.938 -2.985 1.00 93.44 82 TYR A O 1
ATOM 599 N N . ASN A 1 83 ? 15.805 5.687 -1.754 1.00 92.81 83 ASN A N 1
ATOM 600 C CA . ASN A 1 83 ? 17.141 6.100 -1.331 1.00 92.81 83 ASN A CA 1
ATOM 601 C C . ASN A 1 83 ? 17.747 5.062 -0.369 1.00 92.81 83 ASN A C 1
ATOM 603 O O . ASN A 1 83 ? 17.042 4.198 0.150 1.00 92.81 83 ASN A O 1
ATOM 607 N N . ALA A 1 84 ? 19.052 5.176 -0.101 1.00 92.44 84 ALA A N 1
ATOM 608 C CA . ALA A 1 84 ? 19.774 4.237 0.764 1.00 92.44 84 ALA A CA 1
ATOM 609 C C . ALA A 1 84 ? 19.111 4.037 2.140 1.00 92.44 84 ALA A C 1
ATOM 611 O O . ALA A 1 84 ? 19.128 2.929 2.669 1.00 92.44 84 ALA A O 1
ATOM 612 N N . GLU A 1 85 ? 18.500 5.090 2.691 1.00 92.12 85 GLU A N 1
ATOM 613 C CA . GLU A 1 85 ? 17.770 5.050 3.955 1.00 92.12 85 GLU A CA 1
ATOM 614 C C . GLU A 1 85 ? 16.489 5.893 3.879 1.00 92.12 85 GLU A C 1
ATOM 616 O O . GLU A 1 85 ? 16.438 6.910 3.181 1.00 92.12 85 GLU A O 1
ATOM 621 N N . VAL A 1 86 ? 15.466 5.474 4.633 1.00 94.88 86 VAL A N 1
ATOM 622 C CA . VAL A 1 86 ? 14.201 6.195 4.847 1.00 94.88 86 VAL A CA 1
ATOM 623 C C . VAL A 1 86 ? 13.719 6.034 6.288 1.00 94.88 86 VAL A C 1
ATOM 625 O O . VAL A 1 86 ? 14.029 5.047 6.958 1.00 94.88 86 VAL A O 1
ATOM 628 N N . LYS A 1 87 ? 12.927 6.989 6.777 1.00 95.88 87 LYS A N 1
ATOM 629 C CA . LYS A 1 87 ? 12.355 6.984 8.128 1.00 95.88 87 LYS A CA 1
ATOM 630 C C . LYS A 1 87 ? 10.983 6.313 8.159 1.00 95.88 87 LYS A C 1
ATOM 632 O O . LYS A 1 87 ? 9.981 6.873 7.713 1.00 95.88 87 LYS A O 1
ATOM 637 N N . LEU A 1 88 ? 10.918 5.148 8.799 1.00 96.50 88 LEU A N 1
ATOM 638 C CA . LEU A 1 88 ? 9.674 4.410 9.034 1.00 96.50 88 LEU A CA 1
ATOM 639 C C . LEU A 1 88 ? 9.264 4.415 10.516 1.00 96.50 88 LEU A C 1
ATOM 641 O O . LEU A 1 88 ? 10.129 4.403 11.396 1.00 96.50 88 LEU A O 1
ATOM 645 N N . PRO A 1 89 ? 7.953 4.415 10.827 1.00 96.88 89 PRO A N 1
ATOM 646 C CA . PRO A 1 89 ? 7.460 4.380 12.200 1.00 96.88 89 PRO A CA 1
ATOM 647 C C . PRO A 1 89 ? 7.545 2.955 12.778 1.00 96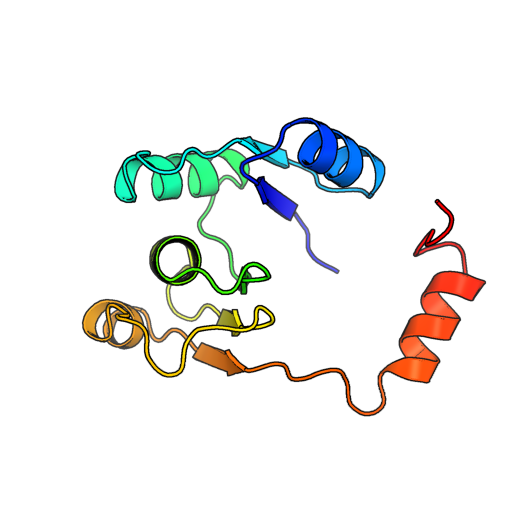.88 89 PRO A C 1
ATOM 649 O O . PRO A 1 89 ? 6.553 2.234 12.840 1.00 96.88 89 PRO A O 1
ATOM 652 N N . LEU A 1 90 ? 8.738 2.545 13.224 1.00 97.94 90 LEU A N 1
ATOM 653 C CA . LEU A 1 90 ? 8.984 1.188 13.739 1.00 97.94 90 LEU A CA 1
ATOM 654 C C . LEU A 1 90 ? 8.086 0.803 14.921 1.00 97.94 9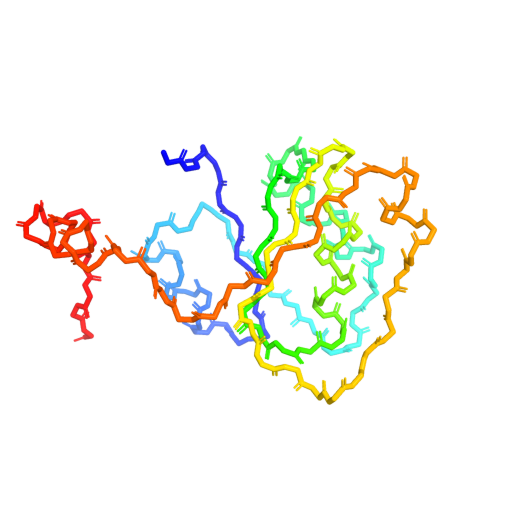0 LEU A C 1
ATOM 656 O O . LEU A 1 90 ? 7.674 -0.347 15.006 1.00 97.94 90 LEU A O 1
ATOM 660 N N . THR A 1 91 ? 7.737 1.745 15.803 1.00 98.12 91 THR A N 1
ATOM 661 C CA . THR A 1 91 ? 6.800 1.477 16.906 1.00 98.12 91 THR A CA 1
ATOM 662 C C . THR A 1 91 ? 5.442 1.019 16.389 1.00 98.12 91 THR A C 1
ATOM 664 O O . THR A 1 91 ? 4.858 0.113 16.962 1.00 98.12 91 THR A O 1
ATOM 667 N N . GLU A 1 92 ? 4.946 1.613 15.304 1.00 97.69 92 GLU A N 1
ATOM 668 C CA . GLU A 1 92 ? 3.658 1.243 14.718 1.00 97.69 92 GLU A CA 1
ATOM 669 C C . GLU A 1 92 ? 3.735 -0.098 13.987 1.00 97.69 92 GLU A C 1
ATOM 671 O O . GLU A 1 92 ? 2.825 -0.909 14.111 1.00 97.69 92 GLU A O 1
ATOM 676 N N . ILE A 1 93 ? 4.847 -0.363 13.295 1.00 98.56 93 ILE A N 1
ATOM 677 C CA . ILE A 1 93 ? 5.123 -1.675 12.688 1.00 98.56 93 ILE A CA 1
ATOM 678 C C . ILE A 1 93 ? 5.126 -2.762 13.767 1.00 98.56 93 ILE A C 1
ATOM 680 O O . ILE A 1 93 ? 4.487 -3.795 13.597 1.00 98.56 93 ILE A O 1
ATOM 684 N N . LEU A 1 94 ? 5.800 -2.505 14.890 1.00 98.62 94 LEU A N 1
ATOM 685 C CA . LEU A 1 94 ? 5.888 -3.423 16.020 1.00 98.62 94 LEU A CA 1
ATOM 686 C C . LEU A 1 94 ? 4.522 -3.654 16.675 1.00 98.62 94 LEU A C 1
ATOM 688 O O . LEU A 1 94 ? 4.117 -4.797 16.846 1.00 98.62 94 LEU A O 1
ATOM 692 N N . THR A 1 95 ? 3.802 -2.592 17.046 1.00 98.44 95 THR A N 1
ATOM 693 C CA . THR A 1 95 ? 2.533 -2.721 17.788 1.00 98.44 95 THR A CA 1
ATOM 694 C C . THR A 1 95 ? 1.397 -3.275 16.941 1.00 98.44 95 THR A C 1
ATOM 696 O O . THR A 1 95 ? 0.471 -3.874 17.484 1.00 98.44 95 THR A O 1
ATOM 699 N N . LYS A 1 96 ? 1.455 -3.081 15.621 1.00 98.50 96 LYS A N 1
ATOM 700 C CA . LYS A 1 96 ? 0.527 -3.692 14.672 1.00 98.50 96 LYS A CA 1
ATOM 701 C C . LYS A 1 96 ? 1.004 -5.051 14.169 1.00 98.50 96 LYS A C 1
ATOM 703 O O . LYS A 1 96 ? 0.267 -5.644 13.399 1.00 98.50 96 LYS A O 1
ATOM 708 N N . GLU A 1 97 ? 2.180 -5.543 14.558 1.00 98.56 97 GLU A N 1
ATOM 709 C CA . GLU A 1 97 ? 2.759 -6.790 14.030 1.00 98.56 97 GLU A CA 1
ATOM 710 C C . GLU A 1 97 ? 2.740 -6.836 12.487 1.00 98.56 97 GLU A C 1
ATOM 712 O O . GLU A 1 97 ? 2.279 -7.797 11.874 1.00 98.56 97 GLU A O 1
ATOM 717 N N . ILE A 1 98 ? 3.172 -5.743 11.849 1.00 98.75 98 ILE A N 1
ATOM 718 C CA . ILE A 1 98 ? 3.203 -5.637 10.386 1.00 98.75 98 ILE A CA 1
ATOM 719 C C . ILE A 1 98 ? 4.447 -6.332 9.837 1.00 98.75 98 ILE A C 1
ATOM 721 O O . ILE A 1 98 ? 5.576 -6.003 10.205 1.00 98.75 98 ILE A O 1
ATOM 725 N N . ASP A 1 99 ? 4.241 -7.201 8.852 1.00 98.75 99 ASP A N 1
ATOM 726 C CA . ASP A 1 99 ? 5.324 -7.764 8.054 1.00 98.75 99 ASP A CA 1
ATOM 727 C C . ASP A 1 99 ? 5.759 -6.776 6.968 1.00 98.75 99 ASP A C 1
ATOM 729 O O . ASP A 1 99 ? 5.024 -6.524 6.009 1.00 98.75 99 ASP A O 1
ATOM 733 N N . LEU A 1 100 ? 6.986 -6.265 7.064 1.00 97.81 100 LEU A N 1
ATOM 734 C CA . LEU A 1 100 ? 7.601 -5.459 6.010 1.00 97.81 100 LEU A CA 1
ATOM 735 C C . LEU A 1 100 ? 8.444 -6.353 5.090 1.00 97.81 100 LEU A C 1
ATOM 737 O O . LEU A 1 100 ? 9.458 -6.908 5.512 1.00 97.81 100 LEU A O 1
ATOM 741 N N . ARG A 1 101 ? 8.032 -6.507 3.826 1.00 98.25 101 ARG A N 1
ATOM 742 C CA . ARG A 1 101 ? 8.621 -7.475 2.886 1.00 98.25 101 ARG A CA 1
ATOM 743 C C . ARG A 1 101 ? 9.167 -6.787 1.639 1.00 98.25 101 ARG A C 1
ATOM 745 O O . ARG A 1 101 ? 8.416 -6.162 0.898 1.00 98.25 101 ARG A O 1
ATOM 752 N N . GLY A 1 102 ? 10.460 -6.946 1.371 1.00 97.12 102 GLY A N 1
ATOM 753 C CA . GLY A 1 102 ? 11.068 -6.503 0.114 1.00 97.12 102 GLY A CA 1
ATOM 754 C C . GLY A 1 102 ? 10.735 -7.444 -1.044 1.00 97.12 102 GLY A C 1
ATOM 755 O O . GLY A 1 102 ? 10.776 -8.663 -0.885 1.00 97.12 102 GLY A O 1
ATOM 756 N N . CYS A 1 103 ? 10.448 -6.884 -2.217 1.00 95.75 103 CYS A N 1
ATOM 757 C CA . CYS A 1 103 ? 10.266 -7.632 -3.456 1.00 95.75 103 CYS A CA 1
ATOM 758 C C . CYS A 1 103 ? 11.201 -7.074 -4.530 1.00 95.75 103 CYS A C 1
ATOM 760 O O . CYS A 1 103 ? 10.997 -5.976 -5.044 1.00 95.75 103 CYS A O 1
ATOM 762 N N . PHE A 1 104 ? 12.241 -7.834 -4.875 1.00 95.56 104 PHE A N 1
ATOM 763 C CA . PHE A 1 104 ? 13.172 -7.450 -5.928 1.00 95.56 104 PHE A CA 1
ATOM 764 C C . PHE A 1 104 ? 12.963 -8.320 -7.162 1.00 95.56 104 PHE A C 1
ATOM 766 O O . PHE A 1 104 ? 13.362 -9.484 -7.194 1.00 95.56 104 PHE A O 1
ATOM 773 N N . ARG A 1 105 ? 12.378 -7.716 -8.200 1.00 94.19 105 ARG A N 1
ATOM 774 C CA . ARG A 1 105 ? 12.066 -8.362 -9.481 1.00 94.19 105 ARG A CA 1
ATOM 775 C C . ARG A 1 105 ? 11.052 -9.497 -9.309 1.00 94.19 105 ARG A C 1
ATOM 777 O O . ARG A 1 105 ? 9.871 -9.212 -9.167 1.00 94.19 105 ARG A O 1
ATOM 784 N N . TYR A 1 106 ? 11.493 -10.746 -9.401 1.00 93.94 106 TYR A N 1
ATOM 785 C CA . TYR A 1 106 ? 10.651 -11.941 -9.432 1.00 93.94 106 TYR A CA 1
ATOM 786 C C . TYR A 1 106 ? 11.509 -13.193 -9.227 1.00 93.94 106 TYR A C 1
ATOM 788 O O . TYR A 1 106 ? 12.710 -13.183 -9.514 1.00 93.94 106 TYR A O 1
ATOM 796 N N . CYS A 1 107 ? 10.896 -14.290 -8.785 1.00 95.06 107 CYS A N 1
ATOM 797 C CA . CYS A 1 107 ? 11.549 -15.596 -8.693 1.00 95.06 107 CYS A CA 1
ATOM 798 C C . CYS A 1 107 ? 10.527 -16.694 -8.997 1.00 95.06 107 CYS A C 1
ATOM 800 O O . CYS A 1 107 ? 9.584 -16.888 -8.244 1.00 95.06 107 CYS A O 1
ATOM 802 N N . ASN A 1 108 ? 10.723 -17.427 -10.097 1.00 95.31 108 ASN A N 1
ATOM 803 C CA . ASN A 1 108 ? 9.806 -18.476 -10.574 1.00 95.31 108 ASN A CA 1
ATOM 804 C C . ASN A 1 108 ? 8.392 -17.995 -10.982 1.00 95.31 108 ASN A C 1
ATOM 806 O O . ASN A 1 108 ? 7.518 -18.820 -11.229 1.00 95.31 108 ASN A O 1
ATOM 810 N N . ASP A 1 109 ? 8.176 -16.686 -11.149 1.00 95.81 109 ASP A N 1
ATOM 811 C CA . ASP A 1 109 ? 6.854 -16.123 -11.480 1.00 95.81 109 ASP A CA 1
ATOM 812 C C . ASP A 1 109 ? 6.565 -16.030 -12.987 1.00 95.81 109 ASP A C 1
ATOM 814 O O . ASP A 1 109 ? 5.425 -15.804 -13.394 1.00 95.81 109 ASP A O 1
ATOM 818 N N . TYR A 1 110 ? 7.581 -16.202 -13.841 1.00 95.62 110 TYR A N 1
ATOM 819 C CA . TYR A 1 110 ? 7.469 -15.927 -15.279 1.00 95.62 110 TYR A CA 1
ATOM 820 C C . TYR A 1 110 ? 6.416 -16.802 -15.976 1.00 95.62 110 TYR A C 1
ATOM 822 O O . TYR A 1 110 ? 5.636 -16.307 -16.787 1.00 95.62 110 TYR A O 1
ATOM 830 N N . LEU A 1 111 ? 6.352 -18.094 -15.633 1.00 96.56 111 LEU A N 1
ATOM 831 C CA . LEU A 1 111 ? 5.353 -19.013 -16.190 1.00 96.56 111 LEU A CA 1
ATOM 832 C C . LEU A 1 111 ? 3.932 -18.636 -15.753 1.00 96.56 111 LEU A C 1
ATOM 834 O O . LEU A 1 111 ? 3.014 -18.659 -16.570 1.00 96.56 111 LEU A O 1
ATOM 838 N N . SER A 1 112 ? 3.762 -18.228 -14.494 1.00 95.69 112 SER A N 1
ATOM 839 C CA . SER A 1 112 ? 2.482 -17.746 -13.968 1.00 95.69 112 SER A CA 1
ATOM 840 C C . SER A 1 112 ? 2.045 -16.458 -14.668 1.00 95.69 112 SER A C 1
ATOM 842 O O . SER A 1 112 ? 0.896 -16.346 -15.090 1.00 95.69 112 SER A O 1
ATOM 844 N N . ALA A 1 113 ? 2.963 -15.508 -14.864 1.00 95.69 113 ALA A N 1
ATOM 845 C CA . ALA A 1 113 ? 2.691 -14.273 -15.596 1.00 95.69 113 ALA A CA 1
ATOM 846 C C . ALA A 1 113 ? 2.304 -14.547 -17.059 1.00 95.69 113 ALA A C 1
ATOM 848 O O . ALA A 1 113 ? 1.327 -13.986 -17.555 1.00 95.69 113 ALA A O 1
ATOM 849 N N . LEU A 1 114 ? 3.016 -15.457 -17.735 1.00 96.69 114 LEU A N 1
ATOM 850 C CA . LEU A 1 114 ? 2.689 -15.865 -19.101 1.00 96.69 114 LEU A CA 1
ATOM 851 C C . LEU A 1 114 ? 1.295 -16.498 -19.182 1.00 96.69 114 LEU A C 1
ATOM 853 O O . LEU A 1 114 ? 0.542 -16.184 -20.101 1.00 96.69 114 LEU A O 1
ATOM 857 N N . ALA A 1 115 ? 0.930 -17.341 -18.211 1.00 97.06 115 ALA A N 1
ATOM 858 C CA . ALA A 1 115 ? -0.396 -17.947 -18.146 1.00 97.06 115 ALA A CA 1
ATOM 859 C C . ALA A 1 115 ? -1.507 -16.894 -17.992 1.00 97.06 115 ALA A C 1
ATOM 861 O O . ALA A 1 115 ? -2.523 -16.993 -18.677 1.00 97.06 115 ALA A O 1
ATOM 862 N N . LEU A 1 116 ? -1.296 -15.862 -17.164 1.00 96.00 116 LEU A N 1
ATOM 863 C CA . LEU A 1 116 ? -2.253 -14.761 -16.977 1.00 96.00 116 LEU A CA 1
ATOM 864 C C . LEU A 1 116 ? -2.461 -13.928 -18.247 1.00 96.00 116 LEU A C 1
ATOM 866 O O . LEU A 1 116 ? -3.578 -13.489 -18.526 1.00 96.00 116 LEU A O 1
ATOM 870 N N . VAL A 1 117 ? -1.396 -13.699 -19.018 1.00 96.62 117 VAL A N 1
ATOM 871 C CA . VAL A 1 117 ? -1.494 -13.006 -20.310 1.00 96.62 117 VAL A CA 1
ATOM 872 C C . VAL A 1 117 ? -2.170 -13.903 -21.349 1.00 96.62 117 VAL A C 1
ATOM 874 O O . VAL A 1 117 ? -3.058 -13.448 -22.068 1.00 96.62 117 VAL A O 1
ATOM 877 N N . ALA A 1 118 ? -1.796 -15.185 -21.411 1.00 96.88 118 ALA A N 1
ATOM 878 C CA . ALA A 1 118 ? -2.352 -16.145 -22.362 1.00 96.88 118 ALA A CA 1
ATOM 879 C C . ALA A 1 118 ? -3.855 -16.395 -22.149 1.00 96.88 118 ALA A C 1
ATOM 881 O O . ALA A 1 118 ? -4.586 -16.560 -23.124 1.00 96.88 118 ALA A O 1
ATOM 882 N N . SER A 1 119 ? -4.333 -16.380 -20.900 1.00 96.75 119 SER A N 1
ATOM 883 C CA . SER A 1 119 ? -5.761 -16.501 -20.573 1.00 96.75 119 SER A CA 1
ATOM 884 C C . SER A 1 119 ? -6.562 -15.217 -20.815 1.00 96.75 119 SER A C 1
ATOM 886 O O . SER A 1 119 ? -7.783 -15.230 -20.674 1.00 96.75 119 SER A O 1
ATOM 888 N N . GLY A 1 120 ? -5.901 -14.097 -21.129 1.00 93.44 120 GLY A N 1
ATOM 889 C CA . GLY A 1 120 ? -6.531 -12.778 -21.225 1.00 93.44 120 GLY A CA 1
ATOM 890 C C . GLY A 1 120 ? -6.911 -12.165 -19.872 1.00 93.44 120 GLY A C 1
ATOM 891 O O . GLY A 1 120 ? -7.519 -11.099 -19.846 1.00 93.44 120 GLY A O 1
ATOM 892 N N . THR A 1 121 ? -6.546 -12.801 -18.752 1.00 92.44 121 THR A N 1
ATOM 893 C CA . THR A 1 121 ? -6.798 -12.273 -17.402 1.00 92.44 121 THR A CA 1
ATOM 894 C C . THR A 1 121 ? -5.997 -10.997 -17.142 1.00 92.44 121 THR A C 1
ATOM 896 O O . THR A 1 121 ? -6.497 -10.087 -16.489 1.00 92.44 121 THR A O 1
ATOM 899 N N . ALA A 1 122 ? -4.775 -10.912 -17.674 1.00 92.06 122 ALA A N 1
ATOM 900 C CA . ALA A 1 122 ? -3.948 -9.713 -17.634 1.00 92.06 122 ALA A CA 1
ATOM 901 C C . ALA A 1 122 ? -3.745 -9.162 -19.052 1.00 92.06 122 ALA A C 1
ATOM 903 O O . ALA A 1 122 ? -2.987 -9.722 -19.848 1.00 92.06 122 ALA A O 1
ATOM 904 N N . ASN A 1 123 ? -4.396 -8.041 -19.370 1.00 91.31 123 ASN A N 1
ATOM 905 C CA . ASN A 1 123 ? -4.125 -7.313 -20.606 1.00 91.31 123 ASN A CA 1
ATOM 906 C C . ASN A 1 123 ? -2.953 -6.343 -20.399 1.00 91.31 123 ASN A C 1
ATOM 908 O O . ASN A 1 123 ? -3.085 -5.344 -19.699 1.00 91.31 123 ASN A O 1
ATOM 912 N N . VAL A 1 124 ? -1.816 -6.646 -21.025 1.00 90.56 124 VAL A N 1
ATOM 913 C CA . VAL A 1 124 ? -0.575 -5.854 -20.933 1.00 90.56 124 VAL A CA 1
ATOM 914 C C . VAL A 1 124 ? -0.296 -5.010 -22.182 1.00 90.56 124 VAL A C 1
ATOM 916 O O . VAL A 1 124 ? 0.780 -4.429 -22.303 1.00 90.56 124 VAL A O 1
ATOM 919 N N . LYS A 1 125 ? -1.231 -4.961 -23.141 1.00 83.69 125 LYS A N 1
ATOM 920 C CA . LYS A 1 125 ? -1.088 -4.130 -24.343 1.00 83.69 125 LYS A CA 1
ATOM 921 C C . LYS A 1 125 ? -1.436 -2.676 -24.013 1.00 83.69 125 LYS A C 1
ATOM 923 O O . LYS A 1 125 ? -2.463 -2.423 -23.387 1.00 83.69 125 LYS A O 1
ATOM 928 N N . SER A 1 126 ? -0.571 -1.757 -24.443 1.00 60.47 126 SER A N 1
ATOM 929 C CA . SER A 1 126 ? -0.759 -0.300 -24.380 1.00 60.47 126 SER A CA 1
ATOM 930 C C . SER A 1 126 ? -1.661 0.209 -25.494 1.00 60.47 126 SER A C 1
ATOM 932 O O . SER A 1 126 ? -1.417 -0.233 -26.643 1.00 60.47 126 SER A O 1
#

pLDDT: mean 96.1, std 4.27, range [60.47, 98.81]

Sequence (126 aa):
GASKIVITDLVDHRLEMAKKLGADFTLQVGLNDNEEELVKKVHSALGQAPDLSIDCTGAESTARLAVKSTKSGGVVAVVGMYNAEVKLPLTEILTKEIDLRGCFRYCNDYLSALALVASGTANVKS